Protein AF-A0A1J3IYY7-F1 (afdb_monomer_lite)

Foldseek 3Di:
DDADPQGDFPQDDATKDWDPDLVPADDAQQDPDADSNTWIDGPVDNHIHGPVRRPDDQWADDPPDPDIDGRDRPPPPVPFADADPVVRDHDDPDDDDDD

pLDDT: mean 78.48, std 12.79, range [43.38, 92.88]

Structure (mmCIF, N/CA/C/O backbone):
data_AF-A0A1J3IYY7-F1
#
_entry.id   AF-A0A1J3IYY7-F1
#
loop_
_atom_site.group_PDB
_atom_site.id
_atom_site.type_symbol
_atom_site.label_atom_id
_atom_site.label_alt_id
_atom_site.label_comp_id
_atom_site.label_asym_id
_atom_site.label_entity_id
_atom_site.label_seq_id
_atom_site.pdbx_PDB_ins_code
_atom_site.Car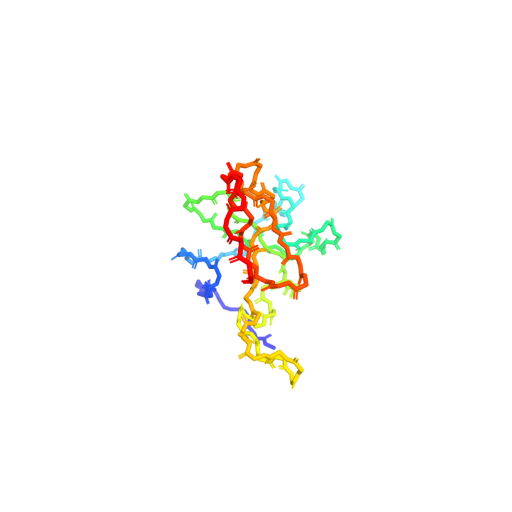tn_x
_atom_site.Cartn_y
_atom_site.Cartn_z
_atom_site.occupancy
_atom_site.B_iso_or_equiv
_atom_site.auth_seq_id
_atom_site.auth_comp_id
_atom_site.auth_asym_id
_atom_site.auth_atom_id
_atom_site.pdbx_PDB_model_num
ATOM 1 N N . ALA A 1 1 ? -5.659 -16.198 -1.237 1.00 62.12 1 ALA A N 1
ATOM 2 C CA . ALA A 1 1 ? -6.107 -15.165 -2.189 1.00 62.12 1 ALA A CA 1
ATOM 3 C C . ALA A 1 1 ? -5.413 -15.425 -3.514 1.00 62.12 1 ALA A C 1
ATOM 5 O O . ALA A 1 1 ? -4.265 -15.856 -3.488 1.00 62.12 1 ALA A O 1
ATOM 6 N N . THR A 1 2 ? -6.102 -15.223 -4.632 1.00 70.38 2 THR A N 1
ATOM 7 C CA . THR A 1 2 ? -5.525 -15.360 -5.976 1.00 70.38 2 THR A CA 1
ATOM 8 C C . THR A 1 2 ? -5.450 -13.965 -6.579 1.00 70.38 2 THR A C 1
ATOM 10 O O . THR A 1 2 ? -6.413 -13.211 -6.452 1.00 70.38 2 THR A O 1
ATOM 13 N N . ILE A 1 3 ? -4.316 -13.611 -7.178 1.00 76.38 3 ILE A N 1
ATOM 14 C CA . ILE A 1 3 ? -4.097 -12.304 -7.805 1.00 76.38 3 ILE A CA 1
ATOM 15 C C . ILE A 1 3 ? -4.260 -12.491 -9.312 1.00 76.38 3 ILE A C 1
ATOM 17 O O . ILE A 1 3 ? -3.609 -13.352 -9.901 1.00 76.38 3 ILE A O 1
ATOM 21 N N . THR A 1 4 ? -5.170 -11.730 -9.911 1.00 83.81 4 THR A N 1
ATOM 22 C CA . THR A 1 4 ? -5.410 -11.681 -11.358 1.00 83.81 4 THR A CA 1
ATOM 23 C C . THR A 1 4 ? -5.137 -10.273 -11.849 1.00 83.81 4 THR A C 1
ATOM 25 O O . THR A 1 4 ? -5.408 -9.322 -11.120 1.00 83.81 4 THR A O 1
ATOM 28 N N . GLU A 1 5 ? -4.635 -10.138 -13.070 1.00 86.38 5 GLU A N 1
ATOM 29 C CA . GLU A 1 5 ? -4.368 -8.836 -13.676 1.00 86.38 5 GLU A CA 1
ATOM 30 C C . GLU A 1 5 ? -5.560 -8.373 -14.528 1.00 86.38 5 GLU A C 1
ATOM 32 O O . GLU A 1 5 ? -6.096 -9.181 -15.296 1.00 86.38 5 GLU A O 1
ATOM 37 N N . PRO A 1 6 ? -5.968 -7.094 -14.443 1.00 88.50 6 PRO A N 1
ATOM 38 C CA . PRO A 1 6 ? -5.506 -6.074 -13.492 1.00 88.50 6 PRO A CA 1
ATOM 39 C C . PRO A 1 6 ? -5.952 -6.364 -12.049 1.00 88.50 6 PRO A C 1
ATOM 41 O O . PRO A 1 6 ? -7.061 -6.850 -11.817 1.00 88.50 6 PRO A O 1
ATOM 44 N N . PHE A 1 7 ? -5.097 -6.043 -11.075 1.00 90.25 7 PHE A N 1
ATOM 45 C CA . PHE A 1 7 ? -5.408 -6.199 -9.657 1.00 90.25 7 PHE A CA 1
ATOM 46 C C . PHE A 1 7 ? -5.916 -4.883 -9.057 1.00 90.25 7 PHE A C 1
ATOM 48 O O . PHE A 1 7 ? -5.159 -3.934 -8.856 1.00 90.25 7 PHE A O 1
ATOM 55 N N . GLU A 1 8 ? -7.208 -4.847 -8.739 1.00 90.06 8 GLU A N 1
ATOM 56 C CA . GLU A 1 8 ? -7.866 -3.705 -8.098 1.00 90.06 8 GLU A CA 1
ATOM 57 C C . GLU A 1 8 ? -7.600 -3.713 -6.582 1.00 90.06 8 GLU A C 1
ATOM 59 O O . GLU A 1 8 ? -8.184 -4.501 -5.831 1.00 90.06 8 GLU A O 1
ATOM 64 N N . TYR A 1 9 ? -6.709 -2.834 -6.115 1.00 87.38 9 TYR A N 1
ATOM 65 C CA . TYR A 1 9 ? -6.336 -2.726 -4.703 1.00 87.38 9 TYR A CA 1
ATOM 66 C C . TYR A 1 9 ? -7.001 -1.520 -4.037 1.00 87.38 9 TYR A C 1
ATOM 68 O O . TYR A 1 9 ? -6.793 -0.392 -4.454 1.00 87.38 9 TYR A O 1
ATOM 76 N N . GLN A 1 10 ? -7.735 -1.724 -2.937 1.00 86.75 10 GLN A N 1
ATOM 77 C CA . GLN A 1 10 ? -8.451 -0.634 -2.246 1.00 86.75 10 GLN A CA 1
ATOM 78 C C . GLN A 1 10 ? -7.542 0.492 -1.729 1.00 86.75 10 GLN A C 1
ATOM 80 O O . GLN A 1 10 ? -8.010 1.615 -1.559 1.00 86.75 10 GLN A O 1
ATOM 85 N N . GLY A 1 11 ? -6.267 0.195 -1.465 1.00 82.44 11 GLY A N 1
ATOM 86 C CA . GLY A 1 11 ? -5.297 1.190 -1.013 1.00 82.44 11 GLY A CA 1
ATOM 87 C C . GLY A 1 11 ? -4.656 2.006 -2.131 1.00 82.44 11 GLY A C 1
ATOM 88 O O . GLY A 1 11 ? -3.860 2.889 -1.836 1.00 82.44 11 GLY A O 1
ATOM 89 N N . HIS A 1 12 ? -4.985 1.743 -3.399 1.00 88.44 12 HIS A N 1
ATOM 90 C CA . HIS A 1 12 ? -4.453 2.496 -4.525 1.00 88.44 12 HIS A CA 1
ATOM 91 C C . HIS A 1 12 ? -5.545 2.835 -5.546 1.00 88.44 12 HIS A C 1
ATOM 93 O O . HIS A 1 12 ? -6.500 2.095 -5.735 1.00 88.44 12 HIS A O 1
ATOM 99 N N . LYS A 1 13 ? -5.428 3.992 -6.203 1.00 89.62 13 LYS A N 1
ATOM 100 C CA . LYS A 1 13 ? -6.455 4.467 -7.144 1.00 89.62 13 LYS A CA 1
ATOM 101 C C . LYS A 1 13 ? -6.411 3.741 -8.493 1.00 89.62 13 LYS A C 1
ATOM 103 O O . LYS A 1 13 ? -7.446 3.620 -9.141 1.00 89.62 13 LYS A O 1
ATOM 108 N N . HIS A 1 14 ? -5.222 3.337 -8.925 1.00 92.88 14 HIS A N 1
ATOM 109 C CA . HIS A 1 14 ? -5.001 2.698 -10.218 1.00 92.88 14 HIS A CA 1
ATOM 110 C C . HIS A 1 14 ? -4.904 1.173 -10.058 1.00 92.88 14 HIS A C 1
ATOM 112 O O . HIS A 1 14 ? -4.493 0.697 -8.993 1.00 92.88 14 HIS A O 1
ATOM 118 N N . PRO A 1 15 ? -5.228 0.400 -11.104 1.00 92.75 15 PRO A N 1
ATOM 119 C CA . PRO A 1 15 ? -4.989 -1.034 -11.109 1.00 92.75 15 PRO A CA 1
ATOM 120 C C . PRO A 1 15 ? -3.494 -1.349 -11.026 1.00 92.75 15 PRO A C 1
ATOM 122 O O . PRO A 1 15 ? -2.651 -0.643 -11.586 1.00 92.75 15 PRO A O 1
ATOM 125 N N . LEU A 1 16 ? -3.176 -2.444 -10.344 1.00 92.69 16 LEU A N 1
ATOM 126 C CA . LEU A 1 16 ? -1.818 -2.949 -10.211 1.00 92.69 16 LEU A CA 1
ATOM 127 C C . LEU A 1 16 ? -1.588 -4.166 -11.113 1.00 92.69 16 LEU A C 1
ATOM 129 O O . LEU A 1 16 ? -2.496 -4.963 -11.358 1.00 92.69 16 LEU A O 1
ATOM 133 N N . PHE A 1 17 ? -0.351 -4.322 -11.570 1.00 92.75 17 PHE A N 1
ATOM 134 C CA . PHE A 1 17 ? 0.094 -5.388 -12.464 1.00 92.75 17 PHE A CA 1
ATOM 135 C C . PHE A 1 17 ? 1.355 -6.035 -11.909 1.00 92.75 17 PHE A C 1
ATOM 137 O O . PHE A 1 17 ? 2.067 -5.425 -11.118 1.00 92.75 17 PHE A O 1
ATOM 144 N N . LEU A 1 18 ? 1.628 -7.272 -12.301 1.00 91.50 18 LEU A N 1
ATOM 145 C CA . LEU A 1 18 ? 2.839 -7.988 -11.951 1.00 91.50 18 LEU A CA 1
ATOM 146 C C . LEU A 1 18 ? 4.052 -7.262 -12.529 1.00 91.50 18 LEU A C 1
ATOM 148 O O . LEU A 1 18 ? 4.124 -6.965 -13.722 1.00 91.50 18 LEU A O 1
ATOM 152 N N . ALA A 1 19 ? 5.034 -7.033 -11.666 1.00 89.38 19 ALA A N 1
ATOM 153 C CA . ALA A 1 19 ? 6.320 -6.501 -12.064 1.00 89.38 19 ALA A CA 1
ATOM 154 C C . ALA A 1 19 ? 6.994 -7.430 -13.081 1.00 89.38 19 ALA A C 1
ATOM 156 O O . ALA A 1 19 ? 7.249 -8.597 -12.780 1.00 89.38 19 ALA A O 1
ATOM 157 N N . TYR A 1 20 ? 7.329 -6.908 -14.263 1.00 84.62 20 TYR A N 1
ATOM 158 C CA . TYR A 1 20 ? 8.109 -7.661 -15.250 1.00 84.62 20 TYR A CA 1
ATOM 159 C C . TYR A 1 20 ? 9.559 -7.879 -14.790 1.00 84.62 20 TYR A C 1
ATOM 161 O O . TYR A 1 20 ? 10.115 -8.955 -14.994 1.00 84.62 20 TYR A O 1
ATOM 169 N N . ASP A 1 21 ? 10.153 -6.865 -14.155 1.00 83.75 21 ASP A N 1
ATOM 170 C CA . ASP A 1 21 ? 11.534 -6.891 -13.664 1.00 83.75 21 ASP A CA 1
ATOM 171 C C . ASP A 1 21 ? 11.611 -6.376 -12.215 1.00 83.75 21 ASP A C 1
ATOM 173 O O . ASP A 1 21 ? 11.950 -5.214 -11.977 1.00 83.75 21 ASP A O 1
ATOM 177 N N . PRO A 1 22 ? 11.224 -7.212 -11.237 1.00 81.62 22 PRO A N 1
ATOM 178 C CA . PRO A 1 22 ? 11.155 -6.811 -9.837 1.00 81.62 22 PRO A CA 1
ATOM 179 C C . PRO A 1 22 ? 12.490 -6.345 -9.240 1.00 81.62 22 PRO A C 1
ATOM 181 O O . PRO A 1 22 ? 12.485 -5.503 -8.345 1.00 81.62 22 PRO A O 1
ATOM 184 N N . ASP A 1 23 ? 13.621 -6.875 -9.717 1.00 82.06 23 ASP A N 1
ATOM 185 C CA . ASP A 1 23 ? 14.947 -6.579 -9.158 1.00 82.06 23 ASP A CA 1
ATOM 186 C C . ASP A 1 23 ? 15.407 -5.147 -9.477 1.00 82.06 23 ASP A C 1
ATOM 188 O O . ASP A 1 23 ? 16.214 -4.574 -8.745 1.00 82.06 23 ASP A O 1
ATOM 192 N N . ASN A 1 24 ? 14.864 -4.550 -10.544 1.00 82.69 24 ASN A N 1
ATOM 193 C CA . ASN A 1 24 ? 15.135 -3.172 -10.954 1.00 82.69 24 ASN A CA 1
ATOM 194 C C . ASN A 1 24 ? 14.044 -2.173 -10.522 1.00 82.69 24 ASN A C 1
ATOM 196 O O . ASN A 1 24 ? 14.090 -1.006 -10.918 1.00 82.69 24 ASN A O 1
ATOM 200 N N . MET A 1 25 ? 13.061 -2.598 -9.720 1.00 80.75 25 MET A N 1
ATOM 201 C CA . MET A 1 25 ? 11.972 -1.734 -9.258 1.00 80.75 25 MET A CA 1
ATOM 202 C C . MET A 1 25 ? 12.212 -1.152 -7.859 1.00 80.75 25 MET A C 1
ATOM 204 O O . MET A 1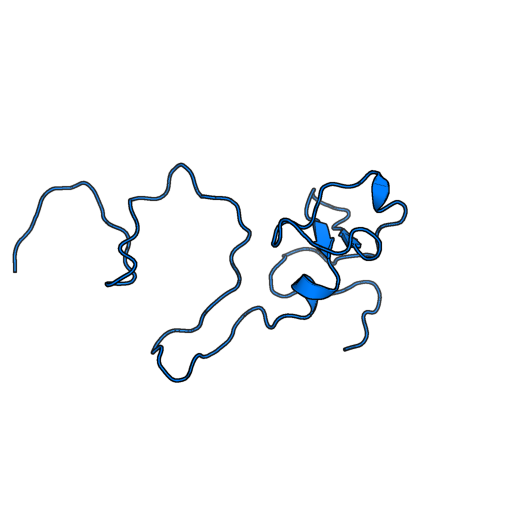 25 ? 12.950 -1.725 -7.054 1.00 80.75 25 MET A O 1
ATOM 208 N N . PRO A 1 26 ? 11.546 -0.029 -7.522 1.00 82.75 26 PRO A N 1
ATOM 209 C CA . PRO A 1 26 ? 11.459 0.435 -6.144 1.00 82.75 26 PRO A CA 1
ATOM 210 C C . PRO A 1 26 ? 10.933 -0.663 -5.210 1.00 82.75 26 PRO A C 1
ATOM 212 O O . PRO A 1 26 ? 10.086 -1.473 -5.588 1.00 82.75 26 PRO A O 1
ATOM 215 N N . GLY A 1 27 ? 11.410 -0.665 -3.965 1.00 84.50 27 GLY A N 1
ATOM 216 C CA . GLY A 1 27 ? 10.906 -1.567 -2.932 1.00 84.50 27 GLY A CA 1
ATOM 217 C C . GLY A 1 27 ? 9.427 -1.329 -2.606 1.00 84.50 27 GLY A C 1
ATOM 218 O O . GLY A 1 27 ? 8.846 -0.296 -2.936 1.00 84.50 27 GLY A O 1
ATOM 219 N N . CYS A 1 28 ? 8.820 -2.295 -1.915 1.00 88.31 28 CYS A N 1
ATOM 220 C CA . CYS A 1 28 ? 7.439 -2.195 -1.447 1.00 88.31 28 CYS A CA 1
ATOM 221 C C . CYS A 1 28 ? 7.220 -0.926 -0.603 1.00 88.31 28 CYS A C 1
ATOM 223 O O . CYS A 1 28 ? 7.908 -0.731 0.397 1.00 88.31 28 CYS A O 1
ATOM 225 N N . VAL A 1 29 ? 6.202 -0.118 -0.927 1.00 85.81 29 VAL A N 1
ATOM 226 C CA . VAL A 1 29 ? 5.907 1.126 -0.184 1.00 85.81 29 VAL A CA 1
ATOM 227 C C . VAL A 1 29 ? 5.467 0.889 1.267 1.00 85.81 29 VAL A C 1
ATOM 229 O O . VAL A 1 29 ? 5.450 1.817 2.070 1.00 85.81 29 VAL A O 1
ATOM 232 N N . MET A 1 30 ? 5.067 -0.343 1.595 1.00 83.44 30 MET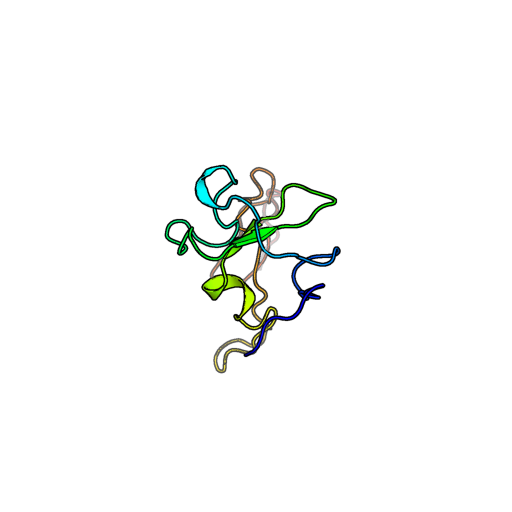 A N 1
ATOM 233 C CA . MET A 1 30 ? 4.478 -0.712 2.886 1.00 83.44 30 MET A CA 1
ATOM 234 C C . MET A 1 30 ? 5.453 -1.418 3.826 1.00 83.44 30 MET A C 1
ATOM 236 O O . MET A 1 30 ? 5.173 -1.543 5.016 1.00 83.44 30 MET A O 1
ATOM 240 N N . CYS A 1 31 ? 6.567 -1.950 3.319 1.00 84.81 31 CYS A N 1
ATOM 241 C CA . CYS A 1 31 ? 7.483 -2.729 4.143 1.00 84.81 31 CYS A CA 1
ATOM 242 C C . CYS A 1 31 ? 8.925 -2.639 3.652 1.00 84.81 31 CYS A C 1
ATOM 244 O O . CYS A 1 31 ? 9.196 -2.705 2.457 1.00 84.81 31 CYS A O 1
ATOM 246 N N . ILE A 1 32 ? 9.855 -2.613 4.604 1.00 77.25 32 ILE A N 1
ATOM 247 C CA . ILE A 1 32 ? 11.295 -2.547 4.326 1.00 77.25 32 ILE A CA 1
ATOM 248 C C . ILE A 1 32 ? 11.829 -3.905 3.829 1.00 77.25 32 ILE A C 1
ATOM 250 O O . ILE A 1 32 ? 12.712 -3.951 2.981 1.00 77.25 32 ILE A O 1
ATOM 254 N N . ASN A 1 33 ? 11.245 -5.017 4.296 1.00 70.75 33 ASN A N 1
ATOM 255 C CA . ASN A 1 33 ? 11.743 -6.382 4.056 1.00 70.75 33 ASN A CA 1
ATOM 256 C C . ASN A 1 33 ? 10.791 -7.235 3.195 1.00 70.75 33 ASN A C 1
ATOM 258 O O . ASN A 1 33 ? 10.625 -8.430 3.445 1.00 70.75 33 ASN A O 1
ATOM 262 N N . GLY A 1 34 ? 10.097 -6.629 2.232 1.00 68.50 34 GLY A N 1
ATOM 263 C CA . GLY A 1 34 ? 9.205 -7.376 1.338 1.00 68.50 34 GLY A CA 1
ATOM 264 C C . GLY A 1 34 ? 9.968 -8.377 0.466 1.00 68.50 34 GLY A C 1
ATOM 265 O O . GLY A 1 34 ? 11.109 -8.117 0.095 1.00 68.50 34 GLY A O 1
ATOM 266 N N . ASP A 1 35 ? 9.339 -9.503 0.108 1.00 74.12 35 ASP A N 1
ATOM 267 C CA . ASP A 1 35 ? 9.890 -10.393 -0.924 1.00 74.12 35 ASP A CA 1
ATOM 268 C C . ASP A 1 35 ? 9.906 -9.634 -2.255 1.00 74.12 35 ASP A C 1
ATOM 270 O O . ASP A 1 35 ? 8.848 -9.341 -2.820 1.00 74.12 35 ASP A O 1
ATOM 274 N N . SER A 1 36 ? 11.103 -9.287 -2.728 1.00 74.06 36 SER A N 1
ATOM 275 C CA . SER A 1 36 ? 11.282 -8.532 -3.965 1.00 74.06 36 SER A CA 1
ATOM 276 C C . SER A 1 36 ? 10.881 -9.342 -5.187 1.00 74.06 36 SER A C 1
ATOM 278 O O . SER A 1 36 ? 10.577 -8.752 -6.205 1.00 74.06 36 SER A O 1
ATOM 280 N N . ARG A 1 37 ? 10.794 -10.675 -5.113 1.00 77.25 37 ARG A N 1
ATOM 281 C CA . ARG A 1 37 ? 10.511 -11.516 -6.290 1.00 77.25 37 ARG A CA 1
ATOM 282 C C . ARG A 1 37 ? 9.078 -11.394 -6.800 1.00 77.25 37 ARG A C 1
ATOM 284 O O . ARG A 1 37 ? 8.819 -11.698 -7.959 1.00 77.25 37 ARG A O 1
ATOM 291 N N . PHE A 1 38 ? 8.146 -10.991 -5.936 1.00 85.44 38 PHE A N 1
ATOM 292 C CA . PHE A 1 38 ? 6.723 -10.896 -6.258 1.00 85.44 38 PHE A CA 1
ATOM 293 C C . PHE A 1 38 ? 6.204 -9.509 -5.892 1.00 85.44 38 PHE A C 1
ATOM 295 O O . PHE A 1 38 ? 5.651 -9.282 -4.808 1.00 85.44 38 PHE A O 1
ATOM 302 N N . LEU A 1 39 ? 6.406 -8.580 -6.823 1.00 90.56 39 LEU A N 1
ATOM 303 C CA . LEU A 1 39 ? 5.954 -7.200 -6.729 1.00 90.56 39 LEU A CA 1
ATOM 304 C C . LEU A 1 39 ? 4.805 -6.951 -7.700 1.00 90.56 39 LEU A C 1
ATOM 306 O O . LEU A 1 39 ? 4.743 -7.519 -8.791 1.00 90.56 39 LEU A O 1
ATOM 310 N N . LEU A 1 40 ? 3.903 -6.079 -7.275 1.00 91.81 40 LEU A N 1
ATOM 311 C CA . LEU A 1 40 ? 2.902 -5.460 -8.116 1.00 91.81 40 LEU A CA 1
ATOM 312 C C . LEU A 1 40 ? 3.247 -3.980 -8.264 1.00 91.81 40 LEU A C 1
ATOM 314 O O . LEU A 1 40 ? 3.503 -3.319 -7.255 1.00 91.81 40 LEU A O 1
ATOM 318 N N . ASN A 1 41 ? 3.217 -3.456 -9.484 1.00 92.69 41 ASN A N 1
ATOM 319 C CA . ASN A 1 41 ? 3.372 -2.034 -9.749 1.00 92.69 41 ASN A CA 1
ATOM 320 C C . ASN A 1 41 ? 2.163 -1.433 -10.451 1.00 92.69 41 ASN A C 1
ATOM 322 O O . ASN A 1 41 ? 1.433 -2.085 -11.197 1.00 92.69 41 ASN A O 1
ATOM 326 N N . CYS A 1 42 ? 1.992 -0.142 -10.219 1.00 92.75 42 CYS A N 1
ATOM 327 C CA . CYS A 1 42 ? 1.154 0.697 -11.046 1.00 92.75 42 CYS A CA 1
ATOM 328 C C . CYS A 1 42 ? 1.910 1.071 -12.333 1.00 92.75 42 CYS A C 1
ATOM 330 O O . CYS A 1 42 ? 3.122 1.283 -12.317 1.00 92.75 42 CYS A O 1
ATOM 332 N N . MET A 1 43 ? 1.193 1.151 -13.455 1.00 90.81 43 MET A N 1
ATOM 333 C CA . MET A 1 43 ? 1.746 1.615 -14.738 1.00 90.81 43 MET A CA 1
ATOM 334 C C . MET A 1 43 ? 1.563 3.130 -14.941 1.00 90.81 43 MET A C 1
ATOM 336 O O . MET A 1 43 ? 2.124 3.698 -15.873 1.00 90.81 43 MET A O 1
ATOM 340 N N . GLU A 1 44 ? 0.774 3.783 -14.081 1.00 92.12 44 GLU A N 1
ATOM 341 C CA . GLU A 1 44 ? 0.483 5.224 -14.126 1.00 92.12 44 GLU A CA 1
ATOM 342 C C . GLU A 1 44 ? 1.315 6.039 -13.119 1.00 92.12 44 GLU A C 1
ATOM 344 O O . GLU A 1 44 ? 1.466 7.250 -13.281 1.00 92.12 44 GLU A O 1
ATOM 349 N N . CYS A 1 45 ? 1.854 5.409 -12.070 1.00 89.69 45 CYS A N 1
ATOM 350 C CA . CYS A 1 45 ? 2.687 6.065 -11.061 1.00 89.69 45 CYS A CA 1
ATOM 351 C C . CYS A 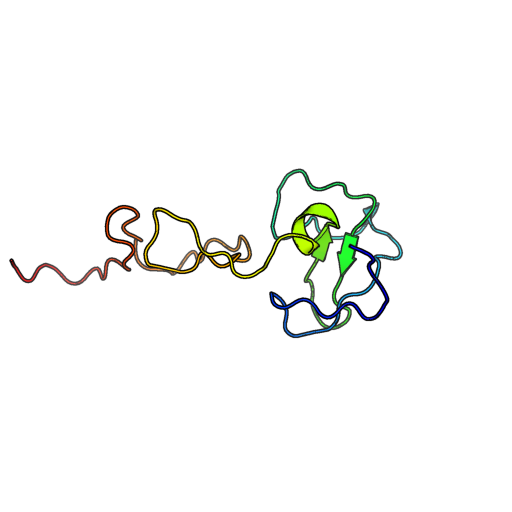1 45 ? 3.669 5.094 -10.391 1.00 89.69 45 CYS A C 1
ATOM 353 O O . CYS A 1 45 ? 3.538 3.880 -10.521 1.00 89.69 45 CYS A O 1
ATOM 355 N N . ASP A 1 46 ? 4.601 5.629 -9.597 1.00 87.38 46 ASP A N 1
ATOM 356 C CA . ASP A 1 46 ? 5.681 4.869 -8.942 1.00 87.38 46 ASP A CA 1
ATOM 357 C C . ASP A 1 46 ? 5.221 4.063 -7.705 1.00 87.38 46 ASP A C 1
ATOM 359 O O . ASP A 1 46 ? 5.940 3.942 -6.712 1.00 87.38 46 ASP A O 1
ATOM 363 N N . TYR A 1 47 ? 3.991 3.543 -7.717 1.00 89.31 47 TYR A N 1
ATOM 364 C CA . TYR A 1 47 ? 3.461 2.723 -6.629 1.00 89.31 47 TYR A CA 1
ATOM 365 C C . TYR A 1 47 ? 3.870 1.262 -6.810 1.00 89.31 47 TYR A C 1
ATOM 367 O O . TYR A 1 47 ? 3.492 0.638 -7.802 1.00 89.31 47 TYR A O 1
ATOM 375 N N . VAL A 1 48 ? 4.587 0.708 -5.829 1.00 90.94 48 VAL A N 1
ATOM 376 C CA . VAL A 1 48 ? 5.027 -0.694 -5.823 1.00 90.94 48 VAL A CA 1
ATOM 377 C C . VAL A 1 48 ? 4.689 -1.359 -4.493 1.00 90.94 48 VAL A C 1
ATOM 379 O O . VAL A 1 48 ? 5.027 -0.855 -3.425 1.00 90.94 48 VAL A O 1
ATOM 382 N N . ILE A 1 49 ? 4.043 -2.520 -4.526 1.00 89.62 49 ILE A N 1
ATOM 383 C CA . ILE A 1 49 ? 3.660 -3.270 -3.326 1.00 89.62 49 ILE A CA 1
ATOM 384 C C . ILE A 1 49 ? 3.989 -4.754 -3.493 1.00 89.62 49 ILE A C 1
ATOM 386 O O . ILE A 1 49 ? 3.809 -5.325 -4.565 1.00 89.62 49 ILE A O 1
ATOM 390 N N . CYS A 1 50 ? 4.486 -5.406 -2.442 1.00 90.38 50 CYS A N 1
ATOM 391 C CA . CYS A 1 50 ? 4.753 -6.843 -2.485 1.00 90.38 50 CYS A CA 1
ATOM 392 C C . CYS A 1 50 ? 3.476 -7.665 -2.270 1.00 90.38 50 CYS A C 1
ATOM 394 O O . CYS A 1 50 ? 2.505 -7.202 -1.663 1.00 90.38 50 CYS A O 1
ATOM 396 N N . PHE A 1 51 ? 3.499 -8.924 -2.707 1.00 88.12 51 PHE A N 1
ATOM 397 C CA . PHE A 1 51 ? 2.365 -9.844 -2.556 1.00 88.12 51 PHE A CA 1
ATOM 398 C C . PHE A 1 51 ? 1.926 -10.031 -1.098 1.00 88.12 51 PHE A C 1
ATOM 400 O O . PHE A 1 51 ? 0.739 -10.183 -0.825 1.00 88.12 51 PHE A O 1
ATOM 407 N N . GLY A 1 52 ? 2.856 -9.995 -0.141 1.00 87.25 52 GLY A N 1
ATOM 408 C CA . GLY A 1 52 ? 2.498 -10.039 1.277 1.00 87.25 52 GLY A CA 1
ATOM 409 C C . GLY A 1 52 ? 1.631 -8.840 1.657 1.00 87.25 52 GLY A C 1
ATOM 410 O O . GLY A 1 52 ? 0.504 -9.011 2.115 1.00 87.25 52 GLY A O 1
ATOM 411 N N . CYS A 1 53 ? 2.122 -7.631 1.383 1.00 87.75 53 CYS A N 1
ATOM 412 C CA . CYS A 1 53 ? 1.451 -6.378 1.718 1.00 87.75 53 CYS A CA 1
ATOM 413 C C . CYS A 1 53 ? 0.102 -6.205 1.012 1.00 87.75 53 CYS A C 1
ATOM 415 O O . CYS A 1 53 ? -0.861 -5.788 1.646 1.00 87.75 53 CYS A O 1
ATOM 417 N N . VAL A 1 54 ? -0.000 -6.583 -0.264 1.00 88.06 54 VAL A N 1
ATOM 418 C CA . VAL A 1 54 ? -1.239 -6.405 -1.037 1.00 88.06 54 VAL A CA 1
ATOM 419 C C . VAL A 1 54 ? -2.381 -7.321 -0.570 1.00 88.06 54 VAL A C 1
ATOM 421 O O . VAL A 1 54 ? -3.554 -7.033 -0.797 1.00 88.06 54 VAL A O 1
ATOM 424 N N . THR A 1 55 ? -2.053 -8.437 0.089 1.00 86.44 55 THR A N 1
ATOM 425 C CA . THR A 1 55 ? -3.056 -9.376 0.618 1.00 86.44 55 THR A CA 1
ATOM 426 C C . THR A 1 55 ? -3.635 -8.948 1.963 1.00 86.44 55 THR A C 1
ATOM 428 O O . THR A 1 55 ? -4.639 -9.524 2.395 1.00 86.44 55 THR A O 1
ATOM 431 N N . PHE A 1 56 ? -3.044 -7.951 2.629 1.00 84.94 56 PHE A N 1
ATOM 432 C CA . PHE A 1 56 ? -3.612 -7.432 3.864 1.00 84.94 56 PHE A CA 1
ATOM 433 C C . PHE A 1 56 ? -4.905 -6.661 3.583 1.00 84.94 56 PHE A C 1
ATOM 435 O O . PHE A 1 56 ? -5.009 -5.937 2.590 1.00 84.94 56 PHE A O 1
ATOM 442 N N . PRO A 1 57 ? -5.912 -6.789 4.464 1.00 82.12 57 PRO A N 1
ATOM 443 C CA . PRO A 1 57 ? -7.115 -5.990 4.347 1.00 82.12 57 PRO A CA 1
ATOM 444 C C . PRO A 1 57 ? -6.750 -4.516 4.511 1.00 82.12 57 PRO A C 1
ATOM 446 O O . PRO A 1 57 ? -6.206 -4.120 5.538 1.00 82.12 57 PRO A O 1
ATOM 449 N N . TYR A 1 58 ? -7.107 -3.698 3.520 1.00 80.94 58 TYR A N 1
ATOM 450 C CA . TYR A 1 58 ? -6.855 -2.257 3.560 1.00 80.94 58 TYR A CA 1
ATOM 451 C C . TYR A 1 58 ? -7.495 -1.578 4.778 1.00 80.94 58 TYR A C 1
ATOM 453 O O . TYR A 1 58 ? -6.972 -0.593 5.291 1.00 80.94 58 TYR A O 1
ATOM 461 N N . LYS A 1 59 ? -8.621 -2.121 5.253 1.00 82.88 59 LYS A N 1
ATOM 462 C CA . LYS A 1 59 ? -9.364 -1.636 6.412 1.00 82.88 59 LYS A CA 1
ATOM 463 C C . LYS A 1 59 ? -9.708 -2.802 7.331 1.00 82.88 59 LYS A C 1
ATOM 465 O O . LYS A 1 59 ? -10.401 -3.731 6.916 1.00 82.88 59 LYS A O 1
ATOM 470 N N . VAL A 1 60 ? -9.267 -2.744 8.584 1.00 84.81 60 VAL A N 1
ATOM 471 C CA . VAL A 1 60 ? -9.524 -3.774 9.598 1.00 84.81 60 VAL A CA 1
ATOM 472 C C . VAL A 1 60 ? -10.128 -3.156 10.856 1.00 84.81 60 VAL A C 1
ATOM 474 O O . VAL A 1 60 ? -9.809 -2.033 11.235 1.00 84.81 60 VAL A O 1
ATOM 477 N N . LYS A 1 61 ? -11.041 -3.885 11.503 1.00 86.19 61 LYS A N 1
ATOM 478 C CA . LYS A 1 61 ? -11.600 -3.502 12.803 1.00 86.19 61 LYS A CA 1
ATOM 479 C C . LYS A 1 61 ? -10.887 -4.280 13.898 1.00 86.19 61 LYS A C 1
ATOM 481 O O . LYS A 1 61 ? -11.033 -5.502 13.966 1.00 86.19 61 LYS A O 1
ATOM 486 N N . TYR A 1 62 ? -10.133 -3.592 14.747 1.00 82.75 62 TYR A N 1
ATOM 487 C CA . TYR A 1 62 ? -9.495 -4.225 15.893 1.00 82.75 62 TYR A CA 1
ATOM 488 C C . TYR A 1 62 ? -10.450 -4.243 17.088 1.00 82.75 62 TYR A C 1
ATOM 490 O O . TYR A 1 62 ? -11.149 -3.279 17.365 1.00 82.75 62 TYR A O 1
ATOM 498 N N . LYS A 1 63 ? -10.513 -5.365 17.809 1.00 85.44 63 LYS A N 1
ATOM 499 C CA . LYS A 1 63 ? -11.487 -5.573 18.899 1.00 85.44 63 LYS A CA 1
ATOM 500 C C . LYS A 1 63 ? -11.355 -4.590 20.072 1.00 85.44 63 LYS A C 1
ATOM 502 O O . LYS A 1 63 ? -12.300 -4.456 20.841 1.00 85.44 63 LYS A O 1
ATOM 507 N N . HIS A 1 64 ? -10.188 -3.973 20.235 1.00 82.31 64 HIS A N 1
ATOM 508 C CA . HIS A 1 64 ? -9.896 -3.027 21.313 1.00 82.31 64 HIS A CA 1
ATOM 509 C C . HIS A 1 64 ? -9.818 -1.581 20.821 1.00 82.31 64 HIS A C 1
ATOM 511 O O . HIS A 1 64 ? -9.481 -0.705 21.605 1.00 82.31 64 HIS A O 1
ATOM 517 N N . ASP A 1 65 ? -10.138 -1.350 19.551 1.00 79.12 65 ASP A N 1
ATOM 518 C CA . ASP A 1 65 ? -10.144 -0.036 18.931 1.00 79.12 65 ASP A CA 1
ATOM 519 C C . ASP A 1 65 ? -11.580 0.299 18.510 1.00 79.12 65 ASP A C 1
ATOM 521 O O . ASP A 1 65 ? -12.302 -0.539 17.952 1.00 79.12 65 ASP A O 1
ATOM 525 N N . SER A 1 66 ? -12.037 1.508 18.829 1.00 80.06 66 SER A N 1
ATOM 526 C CA . SER A 1 66 ? -13.327 1.996 18.340 1.00 80.06 66 SER A CA 1
ATOM 527 C C . SER A 1 66 ? -13.280 2.342 16.854 1.00 80.06 66 SER A C 1
ATOM 529 O O . SER A 1 66 ? -14.314 2.297 16.177 1.00 80.06 66 SER A O 1
ATOM 531 N N . HIS A 1 67 ? -12.098 2.675 16.346 1.00 83.31 67 HIS A N 1
ATOM 532 C CA . HIS A 1 67 ? -11.842 3.096 14.986 1.00 83.31 67 HIS A CA 1
ATOM 533 C C . HIS A 1 67 ? -11.434 1.918 14.095 1.00 83.31 67 HIS A C 1
ATOM 535 O O . HIS A 1 67 ? -11.135 0.802 14.528 1.00 83.31 67 HIS A O 1
ATOM 541 N N . PHE A 1 68 ? -11.510 2.153 12.787 1.00 82.75 68 PHE A N 1
ATOM 542 C CA . PHE A 1 68 ? -10.971 1.217 11.814 1.00 82.75 68 PHE A CA 1
ATOM 543 C C . PHE A 1 68 ? -9.523 1.581 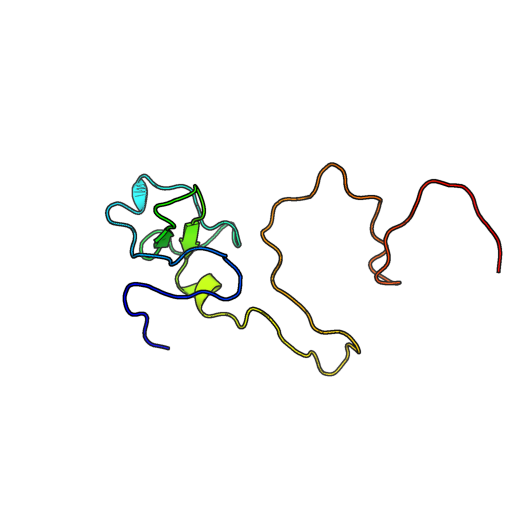11.543 1.00 82.75 68 PHE A C 1
ATOM 545 O O . PHE A 1 68 ? -9.241 2.715 11.162 1.00 82.75 68 PHE A O 1
ATOM 552 N N . LEU A 1 69 ? -8.646 0.592 11.637 1.00 82.81 69 LEU A N 1
ATOM 553 C CA . LEU A 1 69 ? -7.273 0.732 11.191 1.00 82.81 69 LEU A CA 1
ATOM 554 C C . LEU A 1 69 ? -7.258 0.631 9.671 1.00 82.81 69 LEU A C 1
ATOM 556 O O . LEU A 1 69 ? -7.792 -0.324 9.094 1.00 82.81 69 LEU A O 1
ATOM 560 N N . THR A 1 70 ? -6.662 1.624 9.028 1.00 80.81 70 THR A N 1
ATOM 561 C CA . THR A 1 70 ? -6.409 1.622 7.590 1.00 80.81 70 THR A CA 1
ATOM 562 C C . THR A 1 70 ? -4.922 1.517 7.331 1.00 80.81 70 THR A C 1
ATOM 564 O O . THR A 1 70 ? -4.124 2.085 8.074 1.00 80.81 70 THR A O 1
ATOM 567 N N . ILE A 1 71 ? -4.545 0.811 6.270 1.00 76.38 71 ILE A N 1
ATOM 568 C CA . ILE A 1 71 ? -3.147 0.767 5.858 1.00 76.38 71 ILE A CA 1
ATOM 569 C C . ILE A 1 71 ? -2.771 2.144 5.300 1.00 76.38 71 ILE A C 1
ATOM 571 O O . ILE A 1 71 ? -3.394 2.630 4.355 1.00 76.38 71 ILE A O 1
ATOM 575 N N . CYS A 1 72 ? -1.758 2.766 5.896 1.00 71.31 72 CYS A N 1
ATOM 576 C CA . CYS A 1 72 ? -1.173 4.009 5.411 1.00 71.31 72 CYS A CA 1
ATOM 577 C C . CYS A 1 72 ? 0.085 3.684 4.610 1.00 71.31 72 CYS A C 1
ATOM 579 O O . CYS A 1 72 ? 0.936 2.928 5.079 1.00 71.31 72 CYS A O 1
ATOM 581 N N . ASP A 1 73 ? 0.211 4.272 3.421 1.00 65.25 73 ASP A N 1
ATOM 582 C CA . ASP A 1 73 ? 1.462 4.230 2.668 1.00 65.25 73 ASP A CA 1
ATOM 583 C C . ASP A 1 73 ? 2.536 4.903 3.531 1.00 65.25 73 ASP A C 1
ATOM 585 O O . ASP A 1 73 ? 2.329 6.036 3.964 1.00 65.25 73 ASP A O 1
ATOM 589 N N . GLY A 1 74 ? 3.656 4.221 3.799 1.00 57.62 74 GLY A N 1
ATOM 590 C CA . GLY A 1 74 ? 4.712 4.619 4.748 1.00 57.62 74 GLY A CA 1
ATOM 591 C C . GLY A 1 74 ? 5.470 5.913 4.418 1.00 57.62 74 GLY A C 1
ATOM 592 O O . GLY A 1 74 ? 6.597 6.102 4.864 1.00 57.62 74 GLY A O 1
ATOM 593 N N . LYS A 1 75 ? 4.877 6.809 3.626 1.00 57.03 75 LYS A N 1
ATOM 594 C CA . LYS A 1 75 ? 5.280 8.205 3.537 1.00 57.03 75 LYS A CA 1
ATOM 595 C C . LYS A 1 75 ? 5.013 8.830 4.900 1.00 57.03 75 LYS A C 1
ATOM 597 O O . LYS A 1 7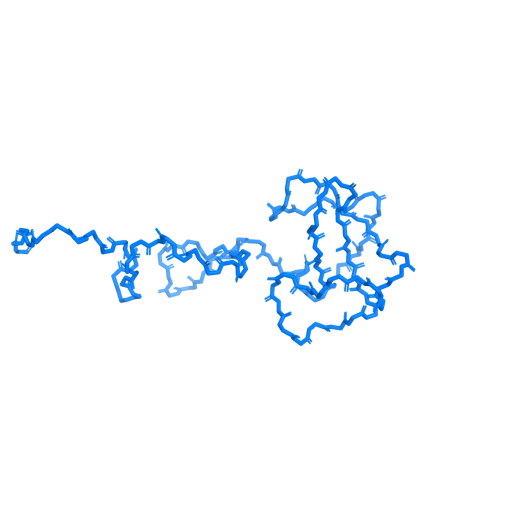5 ? 3.889 9.238 5.187 1.00 57.03 75 LYS A O 1
ATOM 602 N N . GLU A 1 76 ? 6.052 8.898 5.728 1.00 51.38 76 GLU A N 1
ATOM 603 C CA . GLU A 1 76 ? 6.099 9.862 6.821 1.00 51.38 76 GLU A CA 1
ATOM 604 C C . GLU A 1 76 ? 5.721 11.209 6.217 1.00 51.38 76 GLU A C 1
ATOM 606 O O . GLU A 1 76 ? 6.397 11.731 5.326 1.00 51.38 76 GLU A O 1
ATOM 611 N N . VAL A 1 77 ? 4.557 11.723 6.599 1.00 49.88 77 VAL A N 1
ATOM 612 C CA . VAL A 1 77 ? 4.142 13.035 6.136 1.00 49.88 77 VAL A CA 1
ATOM 613 C C . VAL A 1 77 ? 4.972 14.005 6.956 1.00 49.88 77 VAL A C 1
ATOM 615 O O . VAL A 1 77 ? 4.607 14.338 8.074 1.00 49.88 77 VAL A O 1
ATOM 618 N N . ILE A 1 78 ? 6.122 14.390 6.403 1.00 53.00 78 ILE A N 1
ATOM 619 C CA . ILE A 1 78 ? 7.131 15.251 7.041 1.00 53.00 78 ILE A CA 1
ATOM 620 C C . ILE A 1 78 ? 6.511 16.597 7.490 1.00 53.00 78 ILE A C 1
ATOM 622 O O . ILE A 1 78 ? 7.026 17.242 8.392 1.00 53.00 78 ILE A O 1
ATOM 626 N N . ASP A 1 79 ? 5.355 16.963 6.920 1.00 52.84 79 ASP A N 1
ATOM 627 C CA . ASP A 1 79 ? 4.567 18.159 7.244 1.00 52.84 79 ASP A CA 1
ATOM 628 C C . ASP A 1 79 ? 3.257 17.881 8.021 1.00 52.84 79 ASP A C 1
ATOM 630 O O . ASP A 1 79 ? 2.367 18.738 8.052 1.00 52.84 79 ASP A O 1
ATOM 634 N N . GLN A 1 80 ? 3.050 16.690 8.605 1.00 56.44 80 GLN A N 1
ATOM 635 C CA . GLN A 1 80 ? 1.890 16.488 9.484 1.00 56.44 80 GLN A CA 1
ATOM 636 C C . GLN A 1 80 ? 2.171 16.993 10.902 1.00 56.44 80 GLN A C 1
ATOM 638 O O . GLN A 1 80 ? 3.253 16.742 11.424 1.00 56.44 80 GLN A O 1
ATOM 643 N N . PRO A 1 81 ? 1.202 17.692 11.529 1.00 62.47 81 PRO A N 1
ATOM 644 C CA . PRO A 1 81 ? 1.329 18.118 12.918 1.00 62.47 81 PRO A CA 1
ATOM 645 C C . PRO A 1 81 ? 1.624 16.910 13.806 1.00 62.47 81 PRO A C 1
ATOM 647 O O . PRO A 1 81 ? 1.114 15.825 13.504 1.00 62.47 81 PRO A O 1
ATOM 650 N N . ASP A 1 82 ? 2.380 17.113 14.889 1.00 70.62 82 ASP A N 1
ATOM 651 C CA . ASP A 1 82 ? 2.702 16.059 15.855 1.00 70.62 82 ASP A CA 1
ATOM 652 C C . ASP A 1 82 ? 1.447 15.221 16.152 1.00 70.62 82 ASP A C 1
ATOM 654 O O . ASP A 1 82 ? 0.376 15.745 16.450 1.00 70.62 82 ASP A O 1
ATOM 658 N N . TRP A 1 83 ? 1.515 13.904 15.994 1.00 76.88 83 TRP A N 1
ATOM 659 C CA . TRP A 1 83 ? 0.372 13.029 16.247 1.00 76.88 83 TRP A CA 1
ATOM 660 C C . TRP A 1 83 ? 0.441 12.515 17.681 1.00 76.88 83 TRP A C 1
ATOM 662 O O . TRP A 1 83 ? 1.453 11.959 18.103 1.00 76.88 83 TRP A O 1
ATOM 672 N N . CYS A 1 84 ? -0.638 12.672 18.448 1.00 75.00 84 CYS A N 1
ATOM 673 C CA . CYS A 1 84 ? -0.728 12.037 19.755 1.00 75.00 84 CYS A CA 1
ATOM 674 C C . CYS A 1 84 ? -1.219 10.597 19.583 1.00 75.00 84 CYS A C 1
ATOM 676 O O . CYS A 1 84 ? -2.403 10.385 19.332 1.00 75.00 84 CYS A O 1
ATOM 678 N N . GLU A 1 85 ? -0.344 9.608 19.772 1.00 71.88 85 GLU A N 1
ATOM 679 C CA . GLU A 1 85 ? -0.722 8.186 19.696 1.00 71.88 85 GLU A CA 1
ATOM 680 C C . GLU A 1 85 ? -1.756 7.785 20.756 1.00 71.88 85 GLU A C 1
ATOM 682 O O . GLU A 1 85 ? -2.619 6.958 20.491 1.00 71.88 85 GLU A O 1
ATOM 687 N N . ALA A 1 86 ? -1.699 8.388 21.947 1.00 73.12 86 ALA A N 1
ATOM 688 C CA . ALA A 1 86 ? -2.620 8.065 23.037 1.00 73.12 86 ALA A CA 1
ATOM 689 C C . ALA A 1 86 ? -4.039 8.599 22.796 1.00 73.12 86 ALA A C 1
ATOM 691 O O . ALA A 1 86 ? -5.015 7.969 23.196 1.00 73.12 86 ALA A O 1
ATOM 692 N N . CYS A 1 87 ? -4.144 9.777 22.180 1.00 76.56 87 CYS A N 1
ATOM 693 C CA . CYS A 1 87 ? -5.420 10.444 21.933 1.00 76.56 87 CYS A CA 1
ATOM 694 C C . CYS A 1 87 ? -5.937 10.227 20.505 1.00 76.56 87 CYS A C 1
ATOM 696 O O . CYS A 1 87 ? -7.069 10.604 20.226 1.00 76.56 87 CYS A O 1
ATOM 698 N N . GLU A 1 88 ? -5.115 9.667 19.615 1.00 74.12 88 GLU A N 1
ATOM 699 C CA . GLU A 1 88 ? -5.393 9.492 18.186 1.00 74.12 88 GLU A CA 1
ATOM 700 C C . GLU A 1 88 ? -5.858 10.789 17.493 1.00 74.12 88 GLU A C 1
ATOM 702 O O . GLU A 1 88 ? -6.823 10.810 16.726 1.00 74.12 88 GLU A O 1
ATOM 707 N N . ILE A 1 89 ? -5.172 11.904 17.770 1.00 75.69 89 ILE A N 1
ATOM 708 C CA . ILE A 1 89 ? -5.472 13.220 17.185 1.00 75.69 89 ILE A CA 1
ATOM 709 C C . ILE A 1 89 ? -4.209 13.955 16.737 1.00 75.69 89 ILE A C 1
ATOM 711 O O . ILE A 1 89 ? -3.121 13.766 17.286 1.00 75.69 89 ILE A O 1
ATOM 715 N N . ARG A 1 90 ? -4.383 14.859 15.765 1.00 78.88 90 ARG A N 1
ATOM 716 C CA . ARG A 1 90 ? -3.347 15.812 15.343 1.00 78.88 90 ARG A CA 1
ATOM 717 C C . ARG A 1 90 ? -3.174 16.890 16.410 1.00 78.88 90 ARG A C 1
ATOM 719 O O . ARG A 1 90 ? -4.138 17.577 16.748 1.00 78.88 90 ARG A O 1
ATOM 726 N N . ILE A 1 91 ? -1.954 17.065 16.896 1.00 79.12 91 ILE A N 1
ATOM 727 C CA . ILE A 1 91 ? -1.555 18.147 17.792 1.00 79.12 91 ILE A CA 1
ATOM 728 C C . ILE A 1 91 ? -1.338 19.378 16.921 1.00 79.12 91 ILE A C 1
ATOM 730 O O . ILE A 1 91 ? -0.386 19.474 16.158 1.00 79.12 91 ILE A O 1
ATOM 734 N N . VAL A 1 92 ? -2.254 20.331 17.004 1.00 77.75 92 VAL A N 1
ATOM 735 C CA . VAL A 1 92 ? -2.064 21.643 16.387 1.00 77.75 92 VAL A CA 1
ATOM 736 C C . VAL A 1 92 ? -1.181 22.466 17.323 1.00 77.75 92 VAL A C 1
ATOM 738 O O . VAL A 1 92 ? -1.574 22.694 18.466 1.00 77.75 92 VAL A O 1
ATOM 741 N N . GLU A 1 93 ? -0.018 22.935 16.856 1.00 61.81 93 GLU A N 1
ATOM 742 C CA . GLU A 1 93 ? 0.809 23.933 17.556 1.00 61.81 93 GLU A CA 1
ATOM 743 C C . GLU A 1 93 ? 0.112 25.304 17.563 1.00 61.81 93 GLU A C 1
ATOM 745 O O . GLU A 1 93 ? 0.547 26.276 16.960 1.00 61.81 93 GLU A O 1
ATOM 750 N N . ASN A 1 94 ? -1.028 25.393 18.230 1.00 54.94 94 ASN A N 1
ATOM 751 C CA . ASN A 1 94 ? -1.597 26.646 18.684 1.00 54.94 94 ASN A CA 1
ATOM 752 C C . ASN A 1 94 ? -1.907 26.411 20.155 1.00 54.94 94 ASN A C 1
ATOM 754 O O . ASN A 1 94 ? -2.728 25.556 20.477 1.00 54.94 94 ASN A O 1
ATOM 758 N N . GLY A 1 95 ? -1.160 27.098 21.025 1.00 51.72 95 GLY A N 1
ATOM 759 C CA . GLY A 1 95 ? -1.167 26.887 22.470 1.00 51.72 95 GLY A CA 1
ATOM 760 C C . GLY A 1 95 ? -2.567 26.684 23.048 1.00 51.72 95 GLY A C 1
ATOM 761 O O . GLY A 1 95 ? -3.522 27.305 22.591 1.00 51.72 95 GLY A O 1
ATOM 762 N N . PHE A 1 96 ? -2.641 25.796 24.044 1.00 43.41 96 PHE A N 1
ATOM 763 C CA . PHE A 1 96 ? -3.789 25.518 24.912 1.00 43.41 96 PHE A CA 1
ATOM 764 C C . PHE A 1 96 ? -5.011 26.439 24.732 1.00 43.41 96 PHE A C 1
ATOM 766 O O . PHE A 1 96 ? -4.952 27.642 24.996 1.00 43.41 96 PHE A O 1
ATOM 773 N N . PRO A 1 97 ? -6.178 25.817 24.560 1.00 43.38 97 PRO A N 1
ATOM 774 C CA . PRO A 1 97 ? -7.196 25.934 25.593 1.00 43.38 97 PRO A CA 1
ATOM 775 C C . PRO A 1 97 ? -7.528 24.502 26.027 1.00 43.38 97 PRO A C 1
ATOM 777 O O . PRO A 1 97 ? -7.990 23.696 25.236 1.00 43.38 97 PRO A O 1
ATOM 780 N N . GLY A 1 98 ? -7.124 24.054 27.210 1.00 52.62 98 GLY A N 1
ATOM 781 C CA . GLY A 1 98 ? -7.780 24.462 28.441 1.00 52.62 98 GLY A CA 1
ATOM 782 C C . GLY A 1 98 ? -8.970 23.530 28.694 1.00 52.62 98 GLY A C 1
ATOM 783 O O . GLY A 1 98 ? -10.022 23.752 28.105 1.00 52.62 98 GLY A O 1
ATOM 784 N N . PHE A 1 99 ? -8.757 22.589 29.627 1.00 44.84 99 PHE A N 1
ATOM 785 C CA . PHE A 1 99 ? -9.673 21.596 30.224 1.00 44.84 99 PHE A CA 1
ATOM 786 C C . PHE A 1 99 ? -9.908 20.281 29.477 1.00 44.84 99 PHE A C 1
ATOM 788 O O . PHE A 1 99 ? -10.468 20.293 28.364 1.00 44.84 99 PHE A O 1
#

Organism: Noccaea caerulescens (NCBI:txid107243)

Sequence (99 aa):
ATITEPFEYQGHKHPLFLAYDPDNMPGCVMCINGDSRFLLNCMECDYVICFGCVTFPYKVKYKHDSHFLTICDGKEVIDQPDWCEACEIRIVENGFPGF

InterPro domains:
  IPR046349 C1-like domain superfamily [SSF57889] (36-92)
  IPR053192 Vacuole Formation Regulator [PTHR32410] (6-90)

Secondary structure (DSSP, 8-state):
----SSB--TT-SSPEEE-SSGGGSPPPTT-TT--TTSEEEESSSS-EEEHHHHTS-SEEE-TT-SSEEEPPPS---TTS--EETTTTEE--SS-----

Radius of gyration: 17.19 Å; chains: 1; bounding box: 28×42×46 Å